Protein AF-A0A5M8SSW9-F1 (afdb_monomer)

Foldseek 3Di:
DDPLLLVLLVVLCVVLVNNDDDDPDDPRDDDDVVSLVVSLVSLVVVLVVLVVVLVVLVVVLVVLVVVLVVQCVVCVVPPVSNVVSCVVSVVVNVVSVVVSVVSVVVNVVSVVLSVVSVPDDSVVSNVVSVVCSCVVPPDPPPPPD

Structure (mmCIF, N/CA/C/O backbone):
data_AF-A0A5M8SSW9-F1
#
_entry.id   AF-A0A5M8SSW9-F1
#
loop_
_atom_site.group_PDB
_atom_site.id
_atom_site.type_symbol
_atom_site.label_atom_id
_atom_site.label_alt_id
_atom_site.label_comp_id
_atom_site.label_asym_id
_atom_site.label_entity_id
_atom_site.label_seq_id
_atom_site.pdbx_PDB_ins_code
_atom_site.Cartn_x
_atom_site.Cartn_y
_atom_site.Cartn_z
_atom_site.occupancy
_atom_site.B_iso_or_equiv
_atom_site.auth_seq_id
_atom_site.auth_comp_id
_atom_site.auth_asym_id
_atom_site.auth_atom_id
_atom_site.pdbx_PDB_model_num
ATOM 1 N N . MET A 1 1 ? -0.265 8.395 6.351 1.00 47.59 1 MET A N 1
ATOM 2 C CA . MET A 1 1 ? -1.043 7.137 6.326 1.00 47.59 1 MET A CA 1
ATOM 3 C C . MET A 1 1 ? -2.341 7.395 5.583 1.00 47.59 1 MET A C 1
ATOM 5 O O . MET A 1 1 ? -2.846 8.506 5.642 1.00 47.59 1 MET A O 1
ATOM 9 N N . THR A 1 2 ? -2.752 6.464 4.730 1.00 51.53 2 THR A N 1
ATOM 10 C CA . THR A 1 2 ? -3.778 6.647 3.688 1.00 51.53 2 THR A CA 1
ATOM 11 C C . THR A 1 2 ? -5.181 6.775 4.273 1.00 51.53 2 THR A C 1
ATOM 13 O O . THR A 1 2 ? -5.539 6.089 5.227 1.00 51.53 2 THR A O 1
ATOM 16 N N . HIS A 1 3 ? -5.988 7.639 3.652 1.00 57.34 3 HIS A N 1
ATOM 17 C CA . HIS A 1 3 ? -7.398 7.877 3.971 1.00 57.34 3 HIS A CA 1
ATOM 18 C C . HIS A 1 3 ? -8.225 6.601 4.167 1.00 57.34 3 HIS A C 1
ATOM 20 O O . HIS A 1 3 ? -9.206 6.643 4.891 1.00 57.34 3 HIS A O 1
ATOM 26 N N . THR A 1 4 ? -7.847 5.476 3.558 1.00 66.00 4 THR A N 1
ATOM 27 C CA . THR A 1 4 ? -8.582 4.211 3.635 1.00 66.00 4 THR A CA 1
ATOM 28 C C . THR A 1 4 ? -8.554 3.617 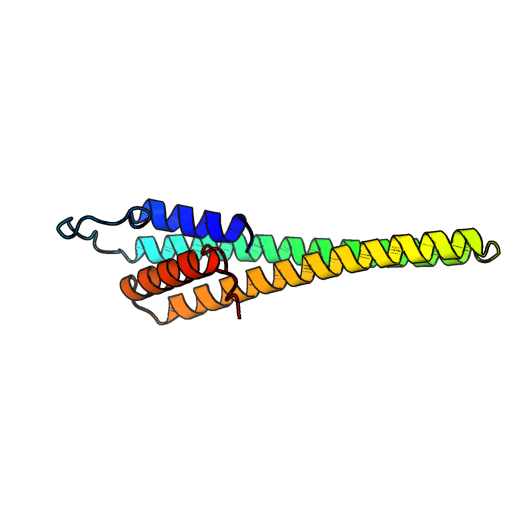5.040 1.00 66.00 4 THR A C 1
ATOM 30 O O . THR A 1 4 ? -9.614 3.469 5.637 1.00 66.00 4 THR A O 1
ATOM 33 N N . LEU A 1 5 ? -7.374 3.367 5.614 1.00 66.12 5 LEU A N 1
ATOM 34 C CA . LEU A 1 5 ? -7.236 2.795 6.963 1.00 66.12 5 LEU A CA 1
ATOM 35 C C . LEU A 1 5 ? -7.8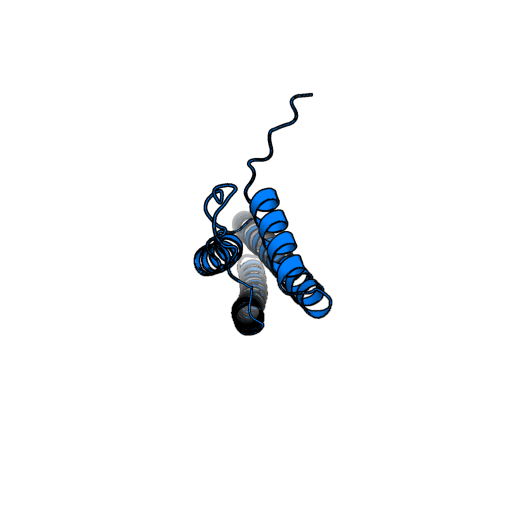09 3.749 8.022 1.00 66.12 5 LEU A C 1
ATOM 37 O O . LEU A 1 5 ? -8.580 3.334 8.884 1.00 66.12 5 LEU A O 1
ATOM 41 N N . ALA A 1 6 ? -7.515 5.045 7.885 1.00 68.12 6 ALA A N 1
ATOM 42 C CA . ALA A 1 6 ? -8.083 6.082 8.738 1.00 68.12 6 ALA A CA 1
ATOM 43 C C . ALA A 1 6 ? -9.616 6.149 8.624 1.00 68.12 6 ALA A C 1
ATOM 45 O O . ALA A 1 6 ? -10.281 6.263 9.642 1.00 68.12 6 ALA A O 1
ATOM 46 N N . SER A 1 7 ? -10.200 6.010 7.427 1.00 70.94 7 SER A N 1
ATOM 47 C CA . SER A 1 7 ? -11.660 6.019 7.243 1.00 70.94 7 SER A CA 1
ATOM 48 C C . SER A 1 7 ? -12.346 4.774 7.800 1.00 70.94 7 SER A C 1
ATOM 50 O O . SER A 1 7 ? -13.450 4.882 8.333 1.00 70.94 7 SER A O 1
ATOM 52 N N . THR A 1 8 ? -11.708 3.600 7.724 1.00 68.12 8 THR A N 1
ATOM 53 C CA . THR A 1 8 ? -12.243 2.364 8.312 1.00 68.12 8 THR A CA 1
ATOM 54 C C . THR A 1 8 ? -12.205 2.442 9.835 1.00 68.12 8 THR A C 1
ATOM 56 O O . THR A 1 8 ? -13.206 2.150 10.486 1.00 68.12 8 THR A O 1
ATOM 59 N N . LEU A 1 9 ? -11.086 2.909 10.400 1.00 68.88 9 LEU A N 1
ATOM 60 C CA . LEU A 1 9 ? -10.949 3.133 11.840 1.00 68.88 9 LEU A CA 1
ATOM 61 C C . LEU A 1 9 ? -11.902 4.231 12.321 1.00 68.88 9 LEU A C 1
ATOM 63 O O . LEU A 1 9 ? -12.571 4.036 13.324 1.00 68.88 9 LEU A O 1
ATOM 67 N N . ALA A 1 10 ? -12.044 5.333 11.583 1.00 70.19 10 ALA A N 1
ATOM 68 C CA . ALA A 1 10 ? -12.997 6.397 11.891 1.00 70.19 10 ALA A CA 1
ATOM 69 C C . ALA A 1 10 ? -14.450 5.908 11.810 1.00 70.19 10 ALA A C 1
ATOM 71 O O . ALA A 1 10 ? -15.253 6.228 12.676 1.00 70.19 10 ALA A O 1
ATOM 72 N N . SER A 1 11 ? -14.806 5.087 10.819 1.00 70.25 11 SER A N 1
ATOM 73 C CA . SER A 1 11 ? -16.156 4.509 10.737 1.00 70.25 11 SER A CA 1
ATOM 74 C C . SER A 1 11 ? -16.442 3.597 11.929 1.00 70.25 11 SER A C 1
ATOM 76 O O . SER A 1 11 ? -17.526 3.659 12.505 1.00 70.25 11 SER A O 1
ATOM 78 N N . TYR A 1 12 ? -15.457 2.801 12.351 1.00 68.75 12 TYR A N 1
ATOM 79 C CA . TYR A 1 12 ? -15.571 1.979 13.552 1.00 68.75 12 TYR A CA 1
ATOM 80 C C . TYR A 1 12 ? -15.687 2.834 14.821 1.00 68.75 12 TYR A C 1
ATOM 82 O O . TYR A 1 12 ? -16.637 2.665 15.576 1.00 68.75 12 TYR A O 1
ATOM 90 N N . LEU A 1 13 ? -14.798 3.818 14.999 1.00 67.38 13 LEU A N 1
ATOM 91 C CA . LEU A 1 13 ? -14.784 4.770 16.117 1.00 67.38 13 LEU A CA 1
ATOM 92 C C . LEU A 1 13 ? -16.090 5.569 16.232 1.00 67.38 13 LEU A C 1
ATOM 94 O O . LEU A 1 13 ? -16.554 5.833 17.338 1.00 67.38 13 LEU A O 1
ATOM 98 N N . LYS A 1 14 ? -16.711 5.903 15.095 1.00 72.75 14 LYS A N 1
ATOM 99 C CA . LYS A 1 14 ? -18.023 6.556 15.027 1.00 72.75 14 LYS A CA 1
ATOM 100 C C . LYS A 1 14 ? -19.141 5.615 15.465 1.00 72.75 14 LYS A C 1
ATOM 102 O O . LYS A 1 14 ? -20.100 6.048 16.085 1.00 72.75 14 LYS A O 1
ATOM 107 N N . THR A 1 15 ? -19.015 4.329 15.152 1.00 64.88 15 THR A N 1
ATOM 108 C CA . THR A 1 15 ? -20.003 3.305 15.527 1.00 64.88 15 THR A CA 1
ATOM 109 C C . THR A 1 15 ? -19.964 3.008 17.030 1.00 64.88 15 THR A C 1
ATOM 111 O O . THR A 1 15 ? -21.003 2.732 17.630 1.00 64.88 15 THR A O 1
ATOM 114 N N . ILE A 1 16 ? -18.784 3.116 17.649 1.00 65.94 16 ILE A N 1
ATOM 115 C CA . ILE A 1 16 ? -18.589 2.939 19.097 1.00 65.94 16 ILE A CA 1
ATOM 116 C C . ILE A 1 16 ? -18.673 4.248 19.904 1.00 65.94 16 ILE A C 1
ATOM 118 O O . ILE A 1 16 ? -18.446 4.220 21.109 1.00 65.94 16 ILE A O 1
ATOM 122 N N . ASP A 1 17 ? -19.010 5.375 19.265 1.00 62.34 17 ASP A N 1
ATOM 123 C CA . ASP A 1 17 ? -19.180 6.693 19.903 1.00 62.34 17 ASP A CA 1
ATOM 124 C C . ASP A 1 17 ? -17.931 7.198 20.665 1.00 62.34 17 ASP A C 1
ATOM 126 O O . ASP A 1 17 ? -18.016 7.942 21.641 1.00 62.34 17 ASP A O 1
ATOM 130 N N . GLN A 1 18 ? -16.740 6.770 20.223 1.00 62.91 18 GLN A N 1
ATOM 131 C CA . GLN A 1 18 ? -15.438 7.161 20.795 1.00 62.91 18 GLN A CA 1
ATOM 132 C C . GLN A 1 18 ? -14.678 8.170 19.923 1.00 62.91 18 GLN A C 1
ATOM 134 O O . GLN A 1 18 ? -13.493 8.423 20.136 1.00 62.91 18 GLN A O 1
ATOM 139 N N . LEU A 1 19 ? -15.330 8.713 18.895 1.00 54.12 19 LEU A N 1
ATOM 140 C CA . LEU A 1 19 ? -14.708 9.671 17.980 1.00 54.12 19 LEU A CA 1
ATOM 141 C C . LEU A 1 19 ? -14.699 11.100 18.551 1.00 54.12 19 LEU A C 1
ATOM 143 O O . LEU A 1 19 ? -13.849 11.902 18.171 1.00 54.12 19 LEU A O 1
ATOM 147 N N . GLU A 1 20 ? -15.598 11.394 19.492 1.00 53.50 20 GLU A N 1
ATOM 148 C CA . GLU A 1 20 ? -15.643 12.647 20.247 1.00 53.50 20 GLU A CA 1
ATOM 149 C C . GLU A 1 20 ? -15.087 12.441 21.668 1.00 53.50 20 GLU A C 1
ATOM 151 O O . GLU A 1 20 ? -15.227 11.350 22.228 1.00 53.50 20 GLU A O 1
ATOM 156 N N . PRO A 1 21 ? -14.437 13.457 22.273 1.00 52.97 21 PRO A N 1
ATOM 157 C CA . PRO A 1 21 ? -13.981 13.377 23.656 1.00 52.97 21 PRO A CA 1
ATOM 158 C C . PRO A 1 21 ? -15.185 13.140 24.574 1.00 52.97 21 PRO A C 1
ATOM 160 O O . PRO A 1 21 ? -15.988 14.040 24.817 1.00 52.97 21 PRO A O 1
ATOM 163 N N . GLN A 1 22 ? -15.323 11.907 25.064 1.00 53.38 22 GLN A N 1
ATOM 164 C CA . GLN A 1 22 ? -16.402 11.532 25.968 1.00 53.38 22 GLN A CA 1
ATOM 165 C C . GLN A 1 22 ? -16.337 12.379 27.241 1.00 53.38 22 GLN A C 1
ATOM 167 O O . GLN A 1 22 ? -15.306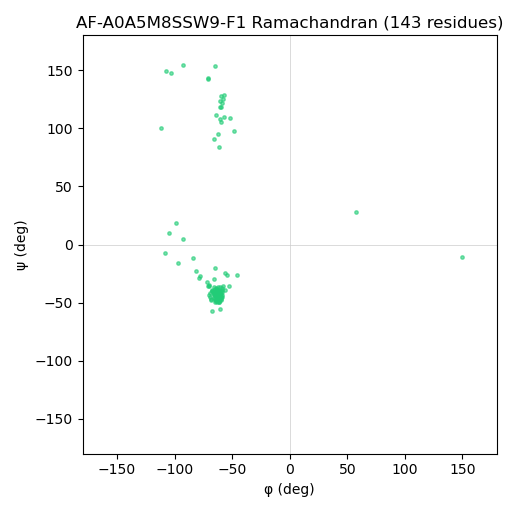 12.452 27.912 1.00 53.38 22 GLN A O 1
ATOM 172 N N . SER A 1 23 ? -17.467 13.002 27.582 1.00 47.50 23 SER A N 1
ATOM 173 C CA . SER A 1 23 ? -17.649 13.673 28.866 1.00 47.50 23 SER A CA 1
ATOM 174 C C . SER A 1 23 ? -17.407 12.672 30.000 1.00 47.50 23 SER A C 1
ATOM 176 O O . SER A 1 23 ? -17.974 11.574 29.994 1.00 47.50 23 SER A O 1
ATOM 178 N N . LEU A 1 24 ? -16.552 13.046 30.957 1.00 47.59 24 LEU A N 1
ATOM 179 C CA . LEU A 1 24 ? -16.248 12.281 32.170 1.00 47.59 24 LEU A CA 1
ATOM 180 C C . LEU A 1 24 ? -17.536 12.123 33.004 1.00 47.59 24 LEU A C 1
ATOM 182 O O . LEU A 1 24 ? -17.820 12.932 33.880 1.00 47.59 24 LEU A O 1
ATOM 186 N N . GLY A 1 25 ? -18.355 11.117 32.683 1.00 50.22 25 GLY A N 1
ATOM 187 C CA . GLY A 1 25 ? -19.663 10.880 33.308 1.00 50.22 25 GLY A CA 1
ATOM 188 C C . GLY A 1 25 ? -20.717 10.215 32.411 1.00 50.22 25 GLY A C 1
ATOM 189 O O . GLY A 1 25 ? -21.752 9.782 32.915 1.00 50.22 25 GLY A O 1
ATOM 190 N N . GLY A 1 26 ? -20.481 10.097 31.099 1.00 55.19 26 GLY A N 1
ATOM 191 C CA . GLY A 1 26 ? -21.374 9.367 30.191 1.00 55.19 26 GLY A CA 1
ATOM 192 C C . GLY A 1 26 ? -21.329 7.848 30.409 1.00 55.19 26 GLY A C 1
ATOM 193 O O . GLY A 1 26 ? -20.267 7.285 30.664 1.00 55.19 26 GLY A O 1
ATOM 194 N N . ARG A 1 27 ? -22.479 7.163 30.294 1.00 51.50 27 ARG A N 1
ATOM 195 C CA . ARG A 1 27 ? -22.551 5.689 30.318 1.00 51.50 27 ARG A CA 1
ATOM 196 C C . ARG A 1 27 ? -21.660 5.120 29.209 1.00 51.50 27 ARG A C 1
ATOM 198 O O . ARG A 1 27 ? -22.006 5.229 28.036 1.00 51.50 27 ARG A O 1
ATOM 205 N N . GLN A 1 28 ? -20.544 4.489 29.578 1.00 56.91 28 GLN A N 1
ATOM 206 C CA . GLN A 1 28 ? -19.747 3.700 28.641 1.00 56.91 28 GLN A CA 1
ATOM 207 C C . GLN A 1 28 ? -20.621 2.578 28.084 1.00 56.91 28 GLN A C 1
ATOM 209 O O . GLN A 1 28 ? -21.111 1.727 28.829 1.00 56.91 28 GLN A O 1
ATOM 214 N N . ARG A 1 29 ? -20.838 2.588 26.766 1.00 61.81 29 ARG A N 1
ATOM 215 C CA . ARG A 1 29 ? -21.463 1.462 26.077 1.00 61.81 29 ARG A CA 1
ATOM 216 C C . ARG A 1 29 ? -20.573 0.239 26.289 1.00 61.81 29 ARG A C 1
ATOM 218 O O . ARG A 1 29 ? -19.386 0.274 25.972 1.00 61.81 29 ARG A O 1
ATOM 225 N N . THR A 1 30 ? -21.135 -0.830 26.840 1.00 64.00 30 THR A N 1
ATOM 226 C CA . THR A 1 30 ? -20.454 -2.120 26.938 1.00 64.00 30 THR A CA 1
ATOM 227 C C . THR A 1 30 ? -20.203 -2.639 25.525 1.00 64.00 30 THR A C 1
ATOM 229 O O . THR A 1 30 ? -21.144 -2.934 24.789 1.00 64.00 30 THR A O 1
ATOM 232 N N . LEU A 1 31 ? -18.928 -2.685 25.134 1.00 66.00 31 LEU A N 1
ATOM 233 C CA . LEU A 1 31 ? -18.486 -3.236 23.854 1.00 66.00 31 LEU A CA 1
ATOM 234 C C . LEU A 1 31 ? -18.930 -4.696 23.766 1.00 66.00 31 LEU A C 1
ATOM 236 O O . LEU A 1 31 ? -18.593 -5.502 24.636 1.00 66.00 31 LEU A O 1
ATOM 240 N N . SER A 1 32 ? -19.708 -5.023 22.738 1.00 73.62 32 SER A N 1
ATOM 241 C CA . SER A 1 32 ? -20.186 -6.384 22.507 1.00 73.62 32 SER A CA 1
ATOM 242 C C . SER A 1 32 ? -19.230 -7.128 21.576 1.00 73.62 32 SER A C 1
ATOM 244 O O . SER A 1 32 ? -18.577 -6.527 20.723 1.00 73.62 32 SER A O 1
ATOM 246 N N . ASP A 1 33 ? -19.198 -8.457 21.662 1.00 74.56 33 ASP A N 1
ATOM 247 C CA . ASP A 1 33 ? -18.465 -9.300 20.709 1.00 74.56 33 ASP A CA 1
ATOM 248 C C . ASP A 1 33 ? -18.896 -9.066 19.250 1.00 74.56 33 ASP A C 1
ATOM 250 O O . ASP A 1 33 ? -18.103 -9.262 18.326 1.00 74.56 33 ASP A O 1
ATOM 254 N N . GLN A 1 34 ? -20.125 -8.586 19.031 1.00 77.69 34 GLN A N 1
ATOM 255 C CA . GLN A 1 34 ? -20.616 -8.192 17.709 1.00 77.69 34 GLN A CA 1
ATOM 256 C C . GLN A 1 34 ? -19.812 -7.029 17.101 1.00 77.69 34 GLN A C 1
ATOM 258 O O . GLN A 1 34 ? -19.531 -7.047 15.901 1.00 77.69 34 GLN A O 1
ATOM 263 N N . ASP A 1 35 ? -19.368 -6.066 17.915 1.00 72.06 35 ASP A N 1
ATOM 264 C CA . ASP A 1 35 ? -18.575 -4.919 17.453 1.00 72.06 35 ASP A CA 1
ATOM 265 C C . ASP A 1 35 ? -17.175 -5.377 17.010 1.00 72.06 35 ASP A C 1
ATOM 267 O O . ASP A 1 35 ? -16.682 -5.005 15.940 1.00 72.06 35 ASP A O 1
ATOM 271 N N . SER A 1 36 ? -16.572 -6.291 17.776 1.00 73.12 36 SER A N 1
ATOM 272 C CA . SER A 1 36 ? -15.291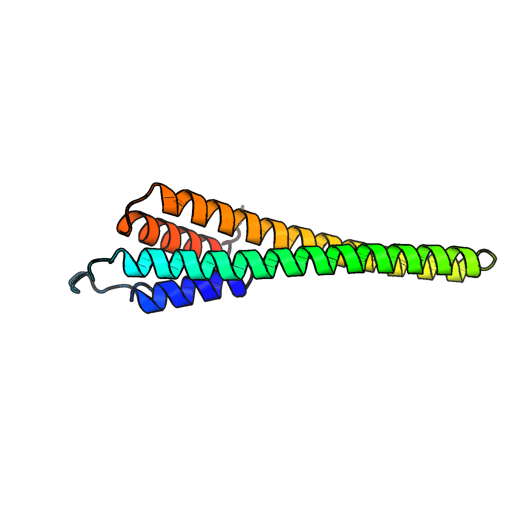 -6.923 17.440 1.00 73.12 36 SER A CA 1
ATOM 273 C C . SER A 1 36 ? -15.366 -7.724 16.136 1.00 73.12 36 SER A C 1
ATOM 275 O O . SER A 1 36 ? -14.442 -7.684 15.316 1.00 73.12 36 SER A O 1
ATOM 277 N N . GLN A 1 37 ? -16.471 -8.440 15.902 1.00 80.00 37 GLN A N 1
ATOM 278 C CA . GLN A 1 37 ? -16.690 -9.168 14.650 1.00 80.00 37 GLN A CA 1
ATOM 279 C C . GLN A 1 37 ? -16.869 -8.222 13.458 1.00 80.00 37 GLN A C 1
ATOM 281 O O . GLN A 1 37 ? -16.298 -8.476 12.395 1.00 80.00 37 GLN A O 1
ATOM 286 N N . PHE A 1 38 ? -17.590 -7.111 13.631 1.00 78.25 38 PHE A N 1
ATOM 287 C CA . PHE A 1 38 ? -17.753 -6.096 12.590 1.00 78.25 38 PHE A CA 1
ATOM 288 C C . PHE A 1 38 ? -16.414 -5.458 12.189 1.00 78.25 38 PHE A C 1
ATOM 290 O O . PHE A 1 38 ? -16.124 -5.315 10.993 1.00 78.25 38 PHE A O 1
ATOM 297 N N . LEU A 1 39 ? -15.560 -5.135 13.167 1.00 75.62 39 LEU A N 1
ATOM 298 C CA . LEU A 1 39 ? -14.215 -4.616 12.915 1.00 75.62 39 LEU A CA 1
ATOM 299 C C . LEU A 1 39 ? -13.366 -5.625 12.139 1.00 75.62 39 LEU A C 1
ATOM 301 O O . LEU A 1 39 ? -12.768 -5.274 11.120 1.00 75.62 39 LEU A O 1
ATOM 305 N N . ARG A 1 40 ? -13.345 -6.889 12.579 1.00 79.94 40 ARG A N 1
ATOM 306 C CA . ARG A 1 40 ? -12.600 -7.957 11.894 1.00 79.94 40 ARG A CA 1
ATOM 307 C C . ARG A 1 40 ? -13.090 -8.154 10.462 1.00 79.94 40 ARG A C 1
ATOM 309 O O . ARG A 1 40 ? -12.267 -8.221 9.553 1.00 79.94 40 ARG A O 1
ATOM 316 N N . ALA A 1 41 ? -14.402 -8.195 10.239 1.00 83.75 41 ALA A N 1
ATOM 317 C CA . ALA A 1 41 ? -14.977 -8.341 8.903 1.00 83.75 41 ALA A CA 1
ATOM 318 C C . ALA A 1 41 ? -14.593 -7.169 7.983 1.00 83.75 41 ALA A C 1
ATOM 320 O O . ALA A 1 41 ? -14.201 -7.381 6.832 1.00 83.75 41 ALA A O 1
ATOM 321 N N . SER A 1 42 ? -14.638 -5.941 8.505 1.00 80.56 42 SER A N 1
ATOM 322 C CA . SER A 1 42 ? -14.246 -4.733 7.771 1.00 80.56 42 SER A CA 1
ATOM 323 C C . SER A 1 42 ? -12.755 -4.737 7.420 1.00 80.56 42 SER A C 1
ATOM 325 O O . SER A 1 42 ? -12.393 -4.501 6.264 1.00 80.56 42 SER A O 1
ATOM 327 N N . LEU A 1 43 ? -11.891 -5.083 8.379 1.00 79.44 43 LEU A N 1
ATOM 328 C CA . LEU A 1 43 ? -10.446 -5.206 8.168 1.00 79.44 43 LEU A CA 1
ATOM 329 C C . LEU A 1 43 ? -10.112 -6.304 7.151 1.00 79.44 43 LEU A C 1
ATOM 331 O O . LEU A 1 43 ? -9.345 -6.057 6.222 1.00 79.44 43 LEU A O 1
ATOM 335 N N . MET A 1 44 ? -10.731 -7.485 7.252 1.00 84.12 44 MET A N 1
ATOM 336 C CA . MET A 1 44 ? -10.520 -8.575 6.291 1.00 84.12 44 MET A CA 1
ATOM 337 C C . MET A 1 44 ? -10.970 -8.200 4.875 1.00 84.12 44 MET A C 1
ATOM 339 O O . MET A 1 44 ? -10.298 -8.543 3.900 1.00 84.12 44 MET A O 1
ATOM 343 N N . ARG A 1 45 ? -12.093 -7.484 4.728 1.00 84.56 45 ARG A N 1
ATOM 344 C CA . ARG A 1 45 ? -12.560 -7.014 3.415 1.00 84.56 45 ARG A CA 1
ATOM 345 C C . ARG A 1 45 ? -11.549 -6.057 2.785 1.00 84.56 45 ARG A C 1
ATOM 347 O O . ARG A 1 45 ? -11.213 -6.216 1.611 1.00 84.56 45 ARG A O 1
ATOM 354 N N . GLN A 1 46 ? -11.026 -5.120 3.571 1.00 80.44 46 GLN A N 1
ATOM 355 C CA . GLN A 1 46 ? -10.032 -4.159 3.102 1.00 80.44 46 GLN A CA 1
ATOM 356 C C . GLN A 1 46 ? -8.694 -4.831 2.768 1.00 80.44 46 GLN A C 1
ATOM 358 O O . GLN A 1 46 ? -8.081 -4.522 1.748 1.00 80.44 46 GLN A O 1
ATOM 363 N N . GLN A 1 47 ? -8.273 -5.812 3.567 1.00 81.56 47 GLN A N 1
ATOM 364 C CA . GLN A 1 47 ? -7.072 -6.607 3.320 1.00 81.56 47 GLN A CA 1
ATOM 365 C C . GLN A 1 47 ? -7.159 -7.369 1.986 1.00 81.56 47 GLN A C 1
ATOM 367 O O . GLN A 1 47 ? -6.199 -7.375 1.212 1.00 81.56 47 GLN A O 1
ATOM 372 N N . ARG A 1 48 ? -8.316 -7.970 1.668 1.00 86.12 48 ARG A N 1
ATOM 373 C CA . ARG A 1 48 ? -8.546 -8.644 0.375 1.00 86.12 48 ARG A CA 1
ATOM 374 C C . ARG A 1 48 ? -8.473 -7.671 -0.799 1.00 86.12 48 ARG A C 1
ATOM 376 O O . ARG A 1 48 ? -7.838 -7.988 -1.801 1.00 86.12 48 ARG A O 1
ATOM 383 N N . PHE A 1 49 ? -9.072 -6.489 -0.661 1.00 83.56 49 PHE A N 1
ATOM 384 C CA . PHE A 1 49 ? -8.985 -5.441 -1.678 1.00 83.56 49 PHE A CA 1
ATOM 385 C C . PHE A 1 49 ? -7.535 -4.983 -1.896 1.00 83.56 49 PHE A C 1
ATOM 387 O O . PHE A 1 49 ? -7.073 -4.910 -3.034 1.00 83.56 49 PHE A O 1
ATOM 394 N N . ASN A 1 50 ? -6.783 -4.763 -0.815 1.00 81.50 50 ASN A N 1
ATOM 395 C CA . ASN A 1 50 ? -5.369 -4.400 -0.889 1.00 81.50 50 ASN A CA 1
ATOM 396 C C . ASN A 1 50 ? -4.531 -5.498 -1.561 1.00 81.50 50 ASN A C 1
ATOM 398 O O . ASN A 1 50 ? -3.689 -5.186 -2.398 1.00 81.50 50 ASN A O 1
ATOM 402 N N . ASN A 1 51 ? -4.782 -6.777 -1.261 1.00 86.12 51 ASN A N 1
ATOM 403 C CA . ASN A 1 51 ? -4.121 -7.889 -1.950 1.00 86.12 51 ASN A CA 1
ATOM 404 C C . ASN A 1 51 ? -4.409 -7.886 -3.454 1.00 86.12 51 ASN A C 1
ATOM 406 O O . ASN A 1 51 ? -3.478 -8.025 -4.243 1.00 86.12 51 ASN A O 1
ATOM 410 N N . ALA A 1 52 ? -5.667 -7.692 -3.857 1.00 88.25 52 ALA A N 1
ATOM 411 C CA . ALA A 1 52 ? -6.023 -7.602 -5.270 1.00 88.25 52 ALA A CA 1
ATOM 412 C C . ALA A 1 52 ? -5.304 -6.427 -5.957 1.00 88.25 52 ALA A C 1
ATOM 414 O O . ALA A 1 52 ? -4.734 -6.600 -7.031 1.00 88.25 52 ALA A O 1
ATOM 415 N N . MET A 1 53 ? -5.240 -5.262 -5.305 1.00 85.38 53 MET A N 1
ATOM 416 C CA . MET A 1 53 ? -4.507 -4.097 -5.813 1.00 85.38 53 MET A CA 1
ATOM 417 C C . MET A 1 53 ? -3.001 -4.347 -5.944 1.00 85.38 53 MET A C 1
ATOM 419 O O . MET A 1 53 ? -2.402 -3.909 -6.924 1.00 85.38 53 MET A O 1
ATOM 423 N N . ILE A 1 54 ? -2.385 -5.072 -5.004 1.00 87.69 54 ILE A N 1
ATOM 424 C CA . ILE A 1 54 ? -0.973 -5.471 -5.107 1.00 87.69 54 ILE A CA 1
ATOM 425 C C . ILE A 1 54 ? -0.768 -6.362 -6.335 1.00 87.69 54 ILE A C 1
ATOM 427 O O . ILE A 1 54 ? 0.152 -6.113 -7.108 1.00 87.69 54 ILE A O 1
ATOM 431 N N . VAL A 1 55 ? -1.635 -7.357 -6.552 1.00 90.19 55 VAL A N 1
ATOM 432 C CA . VAL A 1 55 ? -1.555 -8.239 -7.730 1.00 90.19 55 VAL A CA 1
ATOM 433 C C . VAL A 1 55 ? -1.673 -7.431 -9.022 1.00 90.19 55 VAL A C 1
ATOM 435 O O . VAL A 1 55 ? -0.830 -7.573 -9.904 1.00 90.19 55 VAL A O 1
ATOM 438 N N . VAL A 1 56 ? -2.657 -6.532 -9.116 1.00 90.38 56 VAL A N 1
ATOM 439 C CA . V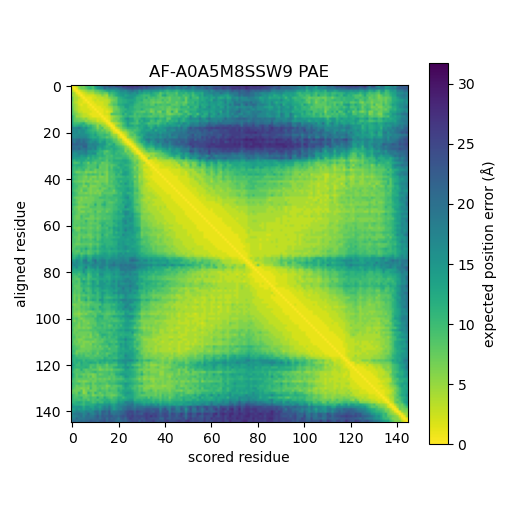AL A 1 56 ? -2.837 -5.654 -10.285 1.00 90.38 56 VAL A CA 1
ATOM 440 C C . VAL A 1 56 ? -1.596 -4.796 -10.532 1.00 90.38 56 VAL A C 1
ATOM 442 O O . VAL A 1 56 ? -1.124 -4.713 -11.664 1.00 90.38 56 VAL A O 1
ATOM 445 N N . ALA A 1 57 ? -1.031 -4.192 -9.488 1.00 87.25 57 ALA A N 1
ATOM 446 C CA . ALA A 1 57 ? 0.156 -3.355 -9.611 1.00 87.25 57 ALA A CA 1
ATOM 447 C C . ALA A 1 57 ? 1.400 -4.150 -10.048 1.00 87.25 57 ALA A C 1
ATOM 449 O O . ALA A 1 57 ? 2.190 -3.649 -10.847 1.00 87.25 57 ALA A O 1
ATOM 450 N N . VAL A 1 58 ? 1.558 -5.396 -9.587 1.00 90.38 58 VAL A N 1
ATOM 451 C CA . VAL A 1 58 ? 2.636 -6.294 -10.037 1.00 90.38 58 VAL A CA 1
ATOM 452 C C . VAL A 1 58 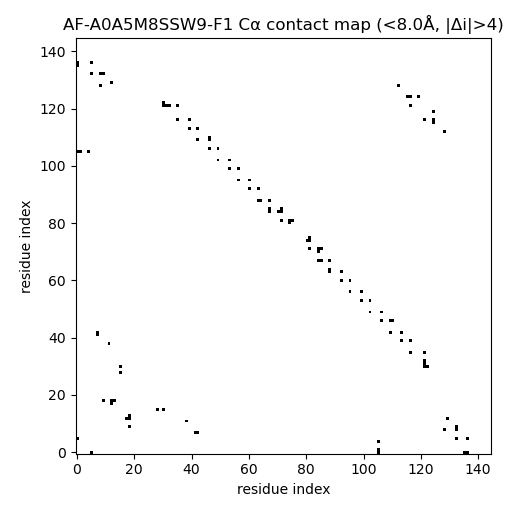? 2.459 -6.667 -11.509 1.00 90.38 58 VAL A C 1
ATOM 454 O O . VAL A 1 58 ? 3.412 -6.569 -12.278 1.00 90.38 58 VAL A O 1
ATOM 457 N N . VAL A 1 59 ? 1.244 -7.028 -11.933 1.00 93.75 59 VAL A N 1
ATOM 458 C CA . VAL A 1 59 ? 0.951 -7.338 -13.343 1.00 93.75 59 VAL A CA 1
ATOM 459 C C . VAL A 1 59 ? 1.237 -6.130 -14.238 1.00 93.75 59 VAL A C 1
ATOM 461 O O . VAL A 1 59 ? 1.884 -6.272 -15.275 1.00 93.75 59 VAL A O 1
ATOM 464 N N . LEU A 1 60 ? 0.819 -4.933 -13.817 1.00 90.06 60 LEU A N 1
ATOM 465 C CA . LEU A 1 60 ? 1.086 -3.687 -14.535 1.00 90.06 60 LEU A CA 1
ATOM 466 C C . LEU A 1 60 ? 2.592 -3.410 -14.653 1.00 90.06 60 LEU A C 1
ATOM 468 O O . LEU A 1 60 ? 3.062 -3.014 -15.719 1.00 90.06 60 LEU A O 1
ATOM 472 N N . LEU A 1 61 ? 3.355 -3.651 -13.582 1.00 89.06 61 LEU A N 1
ATOM 473 C CA . LEU A 1 61 ? 4.809 -3.496 -13.578 1.00 89.06 61 LEU A CA 1
ATOM 474 C C . LEU A 1 61 ? 5.475 -4.438 -14.591 1.00 89.06 61 LEU A C 1
ATOM 476 O O . LEU A 1 61 ? 6.323 -3.998 -15.367 1.00 89.06 61 LEU A O 1
ATOM 480 N N . CYS A 1 62 ? 5.065 -5.709 -14.625 1.00 93.69 62 CYS A N 1
ATOM 481 C CA . CYS A 1 62 ? 5.564 -6.685 -15.594 1.00 93.69 62 CYS A CA 1
ATOM 482 C C . CYS A 1 62 ? 5.216 -6.295 -17.038 1.00 93.69 62 CYS A C 1
ATOM 484 O O . CYS A 1 62 ? 6.074 -6.376 -17.917 1.00 93.69 62 CYS A O 1
ATOM 486 N N . ALA A 1 63 ? 3.989 -5.830 -17.284 1.00 93.19 63 ALA A N 1
ATOM 487 C CA . ALA A 1 63 ? 3.557 -5.381 -18.605 1.00 93.19 63 ALA A CA 1
ATOM 488 C C . ALA A 1 63 ? 4.349 -4.152 -19.084 1.00 93.19 63 ALA A C 1
ATOM 490 O O . ALA A 1 63 ? 4.822 -4.129 -20.219 1.00 93.19 63 ALA A O 1
ATOM 491 N N . LEU A 1 64 ? 4.557 -3.160 -18.210 1.00 90.50 64 LEU A N 1
ATOM 492 C CA . LEU A 1 64 ? 5.374 -1.980 -18.510 1.00 90.50 64 LEU A CA 1
ATOM 493 C C . LEU A 1 64 ? 6.834 -2.343 -18.775 1.00 90.50 64 LEU A C 1
ATOM 495 O O . LEU A 1 64 ? 7.441 -1.787 -19.687 1.00 90.50 64 LEU A O 1
ATOM 499 N N . PHE A 1 65 ? 7.389 -3.292 -18.021 1.00 90.75 65 PHE A N 1
ATOM 500 C CA . PHE A 1 65 ? 8.738 -3.795 -18.265 1.00 90.75 65 PHE A CA 1
ATOM 501 C C . PHE A 1 65 ? 8.863 -4.441 -19.646 1.00 90.75 65 PHE A C 1
ATOM 503 O O . PHE A 1 65 ? 9.770 -4.096 -20.402 1.00 90.75 65 PHE A O 1
ATOM 510 N N . ALA A 1 66 ? 7.937 -5.336 -19.999 1.00 93.94 66 ALA A N 1
ATOM 511 C CA . ALA A 1 66 ? 7.930 -5.997 -21.301 1.00 93.94 66 ALA A CA 1
ATOM 512 C C . ALA A 1 66 ? 7.772 -4.988 -22.449 1.00 93.94 66 ALA A C 1
ATOM 514 O O . ALA A 1 66 ? 8.497 -5.063 -23.441 1.00 93.94 66 ALA A O 1
ATOM 515 N N . LEU A 1 67 ? 6.879 -4.005 -22.290 1.00 92.19 67 LEU A N 1
ATOM 516 C CA . LEU A 1 67 ? 6.678 -2.933 -23.262 1.00 92.19 67 LEU A CA 1
ATOM 517 C C . LEU A 1 67 ? 7.948 -2.095 -23.446 1.00 92.19 67 LEU A C 1
ATOM 519 O O . LEU A 1 67 ? 8.350 -1.820 -24.574 1.00 92.19 67 LEU A O 1
ATOM 523 N N . ALA A 1 68 ? 8.605 -1.718 -22.352 1.00 89.88 68 ALA A N 1
ATOM 524 C CA . ALA A 1 68 ? 9.838 -0.949 -22.410 1.00 89.88 68 ALA A CA 1
ATOM 525 C C . ALA A 1 68 ? 10.979 -1.733 -23.061 1.00 89.88 68 ALA A C 1
ATOM 527 O O . ALA A 1 68 ? 11.674 -1.192 -23.919 1.00 89.88 68 ALA A O 1
ATOM 528 N N . ALA A 1 69 ? 11.139 -3.013 -22.717 1.00 91.25 69 ALA A N 1
ATOM 529 C CA . ALA A 1 69 ? 12.119 -3.888 -23.353 1.00 91.25 69 ALA A CA 1
ATOM 530 C C . ALA A 1 69 ? 11.872 -3.999 -24.867 1.00 91.25 69 ALA A C 1
ATOM 532 O O . ALA A 1 69 ? 12.805 -3.867 -25.657 1.00 91.25 69 ALA A O 1
ATOM 533 N N . PHE A 1 70 ? 10.613 -4.162 -25.282 1.00 94.12 70 PHE A N 1
ATOM 534 C CA . PHE A 1 70 ? 10.233 -4.195 -26.694 1.00 94.12 70 PHE A CA 1
ATOM 535 C C . PHE A 1 70 ? 10.563 -2.881 -27.421 1.00 94.12 70 PHE A C 1
ATOM 537 O O . PHE A 1 70 ? 11.181 -2.900 -28.487 1.00 94.12 70 PHE A O 1
ATOM 544 N N . LEU A 1 71 ? 10.213 -1.734 -26.832 1.00 90.44 71 LEU A N 1
ATOM 545 C CA . LEU A 1 71 ? 10.501 -0.417 -27.409 1.00 90.44 71 LEU A CA 1
ATOM 546 C C . LEU A 1 71 ? 12.008 -0.143 -27.514 1.00 90.44 71 LEU A C 1
ATOM 548 O O . LEU A 1 71 ? 12.455 0.426 -28.510 1.00 90.44 71 LEU A O 1
ATOM 552 N N . LEU A 1 72 ? 12.795 -0.585 -26.530 1.00 89.69 72 LEU A N 1
ATOM 553 C CA . LEU A 1 72 ? 14.254 -0.479 -26.556 1.00 89.69 72 LEU A CA 1
ATOM 554 C C . LEU A 1 72 ? 14.872 -1.308 -27.689 1.00 89.69 72 LEU A C 1
ATOM 556 O O . LEU A 1 72 ? 15.784 -0.829 -28.360 1.00 89.69 72 LEU A O 1
ATOM 560 N N . LEU A 1 73 ? 14.359 -2.517 -27.944 1.00 92.38 73 LEU A N 1
ATOM 561 C CA . LEU A 1 73 ? 14.812 -3.346 -29.066 1.00 92.38 73 LEU A CA 1
ATOM 562 C C . LEU A 1 73 ? 14.464 -2.716 -30.420 1.00 92.38 73 LEU A C 1
ATOM 564 O O . LEU A 1 73 ? 15.296 -2.726 -31.329 1.00 92.38 73 LEU A O 1
ATOM 568 N N . LEU A 1 74 ? 13.266 -2.136 -30.546 1.00 93.50 74 LEU A N 1
ATOM 569 C CA . LEU A 1 74 ? 12.800 -1.501 -31.780 1.00 93.50 74 LEU A CA 1
ATOM 570 C C . LEU A 1 74 ? 13.591 -0.224 -32.113 1.00 93.50 74 LEU A C 1
ATOM 572 O O . LEU A 1 74 ? 13.923 0.015 -33.271 1.00 93.50 74 LEU A O 1
ATOM 576 N N . GLN A 1 75 ? 13.915 0.586 -31.103 1.00 90.88 75 GLN A N 1
ATOM 577 C CA . GLN A 1 75 ? 14.573 1.889 -31.262 1.00 90.88 75 GLN A CA 1
ATOM 578 C C . GLN A 1 75 ? 16.089 1.854 -31.016 1.00 90.88 75 GLN A C 1
ATOM 580 O O . GLN A 1 75 ? 16.705 2.903 -30.831 1.00 90.88 75 GLN A O 1
ATOM 585 N N . ARG A 1 76 ? 16.724 0.673 -31.062 1.00 85.81 76 ARG A N 1
ATOM 586 C CA . ARG A 1 76 ? 18.145 0.488 -30.700 1.00 85.81 76 ARG A CA 1
ATOM 587 C C . ARG A 1 76 ? 19.130 1.393 -31.453 1.00 85.81 76 ARG A C 1
ATOM 589 O O . ARG A 1 76 ? 20.214 1.666 -30.953 1.00 85.81 76 ARG A O 1
ATOM 596 N N . ASN A 1 77 ? 18.767 1.840 -32.657 1.00 91.31 77 ASN A N 1
ATOM 597 C CA . ASN A 1 77 ? 19.626 2.665 -33.509 1.00 91.31 77 ASN A CA 1
ATOM 598 C C . ASN A 1 77 ? 19.555 4.166 -33.163 1.00 91.31 77 ASN A C 1
ATOM 600 O O . ASN A 1 77 ? 20.365 4.942 -33.660 1.00 91.31 77 ASN A O 1
ATOM 604 N N . SER A 1 78 ? 18.594 4.589 -32.335 1.00 91.06 78 SER A N 1
ATOM 605 C CA . SER A 1 78 ? 18.406 5.986 -31.938 1.00 91.06 78 SER A CA 1
ATOM 606 C C . SER A 1 78 ? 18.734 6.168 -30.459 1.00 91.06 78 SER A C 1
ATOM 608 O O . SER A 1 78 ? 17.914 5.898 -29.580 1.00 91.06 78 SER A O 1
ATOM 610 N N . VAL A 1 79 ? 19.940 6.672 -30.180 1.00 89.81 79 VAL A N 1
ATOM 611 C CA . VAL A 1 79 ? 20.434 6.921 -28.811 1.00 89.81 79 VAL A CA 1
ATOM 612 C C . VAL A 1 79 ? 19.489 7.845 -28.033 1.00 89.81 79 VAL A C 1
ATOM 614 O O . VAL A 1 79 ? 19.192 7.589 -26.867 1.00 89.81 79 VAL A O 1
ATOM 617 N N . ASN A 1 80 ? 18.942 8.869 -28.696 1.00 90.44 80 ASN A N 1
ATOM 618 C CA . ASN A 1 80 ? 17.999 9.804 -28.078 1.00 90.44 80 ASN A CA 1
ATOM 619 C C . ASN A 1 80 ? 16.677 9.123 -27.698 1.00 90.44 80 ASN A C 1
ATOM 621 O O . ASN A 1 80 ? 16.166 9.348 -26.602 1.00 90.44 80 ASN A O 1
ATOM 625 N N . ALA A 1 81 ? 16.132 8.264 -28.567 1.00 86.75 81 ALA A N 1
ATOM 626 C CA . ALA A 1 81 ? 14.898 7.538 -28.265 1.00 86.75 81 ALA A CA 1
ATOM 627 C C . ALA A 1 81 ? 15.103 6.560 -27.100 1.00 86.75 81 ALA A C 1
ATOM 629 O O . ALA A 1 81 ? 14.285 6.512 -26.183 1.00 86.75 81 ALA A O 1
ATOM 630 N N . VAL A 1 82 ? 16.228 5.841 -27.088 1.00 89.19 82 VAL A N 1
ATOM 631 C CA . VAL A 1 82 ? 16.607 4.930 -25.999 1.00 89.19 82 VAL A CA 1
ATOM 632 C C . VAL A 1 82 ? 16.726 5.671 -24.664 1.00 89.19 82 VAL A C 1
ATOM 634 O O . VAL A 1 82 ? 16.174 5.212 -23.662 1.00 89.19 82 VAL A O 1
ATOM 637 N N . ALA A 1 83 ? 17.382 6.835 -24.636 1.00 90.31 83 ALA A N 1
ATOM 638 C CA . ALA A 1 83 ? 17.508 7.661 -23.434 1.00 90.31 83 ALA A CA 1
ATOM 639 C C . ALA A 1 83 ? 16.144 8.134 -22.895 1.00 90.31 83 ALA A C 1
ATOM 641 O O . ALA A 1 83 ? 15.885 8.052 -21.694 1.00 90.31 83 ALA A O 1
ATOM 642 N N . VAL A 1 84 ? 15.236 8.575 -23.771 1.00 91.25 84 VAL A N 1
ATOM 643 C CA . VAL A 1 84 ? 13.893 9.018 -23.363 1.00 91.25 84 VAL A CA 1
ATOM 644 C C . VAL A 1 84 ? 13.045 7.850 -22.852 1.00 91.25 84 VAL A C 1
ATOM 646 O O . VAL A 1 84 ? 12.428 7.956 -21.790 1.00 91.25 84 VAL A O 1
ATOM 649 N N . ILE A 1 85 ? 13.025 6.721 -23.568 1.00 89.69 85 ILE A N 1
ATOM 650 C CA . ILE A 1 85 ? 12.236 5.534 -23.195 1.00 89.69 85 ILE A CA 1
ATOM 651 C C . ILE A 1 85 ? 12.721 4.967 -21.858 1.00 89.69 85 ILE A C 1
ATOM 653 O O . ILE A 1 85 ? 11.908 4.668 -20.983 1.00 89.69 85 ILE A O 1
ATOM 657 N N . SER A 1 86 ? 14.038 4.854 -21.672 1.00 88.12 86 SER A N 1
ATOM 658 C CA . SER A 1 86 ? 14.619 4.365 -20.419 1.00 88.12 86 SER A CA 1
ATOM 659 C C . SER A 1 86 ? 14.312 5.294 -19.244 1.00 88.12 86 SER A C 1
ATOM 661 O O . SER A 1 86 ? 13.812 4.822 -18.225 1.00 88.12 86 SER A O 1
ATOM 663 N N . GLY A 1 87 ? 14.516 6.607 -19.389 1.00 90.19 87 GLY A N 1
ATOM 664 C CA . GLY A 1 87 ? 14.265 7.570 -18.312 1.00 90.19 87 GLY A CA 1
ATOM 665 C C . GLY A 1 87 ? 12.794 7.635 -17.884 1.00 90.19 87 GLY A C 1
ATOM 666 O O . GLY A 1 87 ? 12.483 7.623 -16.688 1.00 90.19 87 GLY A O 1
ATOM 667 N N . THR A 1 88 ? 11.877 7.648 -18.855 1.00 90.06 88 THR A N 1
ATOM 668 C CA . THR A 1 88 ? 10.427 7.685 -18.594 1.00 90.06 88 THR A CA 1
ATOM 669 C C . THR A 1 88 ? 9.927 6.387 -17.965 1.00 90.06 88 THR A C 1
ATOM 671 O O . THR A 1 88 ? 9.254 6.427 -16.933 1.00 90.06 88 THR A O 1
ATOM 674 N N . THR A 1 89 ? 10.313 5.232 -18.516 1.00 89.88 89 THR A N 1
ATOM 675 C CA . THR A 1 89 ? 9.932 3.921 -17.968 1.00 89.88 89 THR A CA 1
ATOM 676 C C . THR A 1 89 ? 10.484 3.7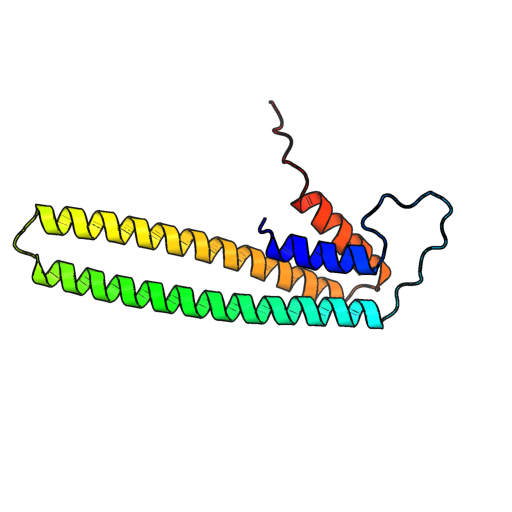35 -16.560 1.00 89.88 89 THR A C 1
ATOM 678 O O . THR A 1 89 ? 9.755 3.310 -15.665 1.00 89.88 89 THR A O 1
ATOM 681 N N . PHE A 1 90 ? 11.752 4.082 -16.332 1.00 88.94 90 PHE A N 1
ATOM 682 C CA . PHE A 1 90 ? 12.381 3.932 -15.024 1.00 88.94 90 PHE A CA 1
ATOM 683 C C . PHE A 1 90 ? 11.680 4.782 -13.959 1.00 88.94 90 PHE A C 1
ATOM 685 O O . PHE A 1 90 ? 11.370 4.292 -12.873 1.00 88.94 90 PHE A O 1
ATOM 692 N N . SER A 1 91 ? 11.336 6.028 -14.293 1.00 91.06 91 SER A N 1
ATOM 693 C CA . SER A 1 91 ? 10.572 6.904 -13.397 1.00 91.06 91 SER A CA 1
ATOM 694 C C . SER A 1 91 ? 9.181 6.338 -13.089 1.00 91.06 91 SER A C 1
ATOM 696 O O . SER A 1 91 ? 8.760 6.329 -11.930 1.00 91.06 91 SER A O 1
ATOM 698 N N . ALA A 1 92 ? 8.482 5.803 -14.096 1.00 89.31 92 ALA A N 1
ATOM 699 C CA . ALA A 1 92 ? 7.184 5.156 -13.905 1.00 89.31 92 ALA A CA 1
ATOM 700 C C . ALA A 1 92 ? 7.286 3.913 -13.002 1.00 89.31 92 ALA A C 1
ATOM 702 O O . ALA A 1 92 ? 6.471 3.737 -12.094 1.00 89.31 92 ALA A O 1
ATOM 703 N N . MET A 1 93 ? 8.320 3.088 -13.186 1.00 87.88 93 MET A N 1
ATOM 704 C CA . MET A 1 93 ? 8.590 1.929 -12.330 1.00 87.88 93 MET A CA 1
ATOM 705 C C . MET A 1 93 ? 8.845 2.327 -10.883 1.00 87.88 93 MET A C 1
ATOM 707 O O . MET A 1 93 ? 8.262 1.728 -9.982 1.00 87.88 93 MET A O 1
ATOM 711 N N . LEU A 1 94 ? 9.664 3.354 -10.644 1.00 91.25 94 LEU A N 1
ATOM 712 C CA . LEU A 1 94 ? 9.898 3.871 -9.296 1.00 91.25 94 LEU A CA 1
ATOM 713 C C . LEU A 1 94 ? 8.601 4.359 -8.644 1.00 91.25 94 LEU A C 1
ATOM 715 O O . LEU A 1 94 ? 8.370 4.078 -7.467 1.00 91.25 94 LEU A O 1
ATOM 719 N N . GLY A 1 95 ? 7.728 5.024 -9.406 1.00 90.50 95 GLY A N 1
ATOM 720 C CA . GLY A 1 95 ? 6.401 5.427 -8.939 1.00 90.50 95 GLY A CA 1
ATOM 721 C C . GLY A 1 95 ? 5.546 4.233 -8.505 1.00 90.50 95 GLY A C 1
ATOM 722 O O . GLY A 1 95 ? 4.978 4.241 -7.409 1.00 90.50 95 GLY A O 1
ATOM 723 N N . ILE A 1 96 ? 5.510 3.173 -9.317 1.00 88.69 96 ILE A N 1
ATOM 724 C CA . ILE A 1 96 ? 4.779 1.938 -8.997 1.00 88.69 96 ILE A CA 1
ATOM 725 C C . ILE A 1 96 ? 5.377 1.255 -7.765 1.00 88.69 96 ILE A C 1
ATOM 727 O O . ILE A 1 96 ? 4.629 0.866 -6.874 1.00 88.69 96 ILE A O 1
ATOM 731 N N . ILE A 1 97 ? 6.704 1.157 -7.658 1.00 89.31 97 ILE A N 1
ATOM 732 C CA . ILE A 1 97 ? 7.387 0.558 -6.500 1.00 89.31 97 ILE A CA 1
ATOM 733 C C . ILE A 1 97 ? 7.086 1.346 -5.220 1.00 89.31 97 ILE A C 1
ATOM 735 O O . ILE A 1 97 ? 6.776 0.750 -4.187 1.00 89.31 97 ILE A O 1
ATOM 739 N N . ALA A 1 98 ? 7.133 2.679 -5.272 1.00 89.69 98 ALA A N 1
ATOM 740 C CA . ALA A 1 98 ? 6.799 3.530 -4.133 1.00 89.69 98 ALA A CA 1
ATOM 741 C C . ALA A 1 98 ? 5.340 3.331 -3.689 1.00 89.69 98 ALA A C 1
ATOM 743 O O . ALA A 1 98 ? 5.061 3.216 -2.491 1.00 89.69 98 ALA A O 1
ATOM 744 N N . PHE A 1 99 ? 4.414 3.225 -4.645 1.00 86.81 99 PHE A N 1
ATOM 745 C CA . PHE A 1 99 ? 3.015 2.904 -4.375 1.00 86.81 99 PHE A CA 1
ATOM 746 C C . PHE A 1 99 ? 2.844 1.496 -3.780 1.00 86.81 99 PHE A C 1
ATOM 748 O O . PHE A 1 99 ? 2.131 1.330 -2.789 1.00 86.81 99 PHE A O 1
ATOM 755 N N . LEU A 1 100 ? 3.553 0.497 -4.310 1.00 86.81 100 LEU A N 1
ATOM 756 C CA . LEU A 1 100 ? 3.524 -0.882 -3.820 1.00 86.81 100 LEU A CA 1
ATOM 757 C C . LEU A 1 100 ? 4.028 -0.976 -2.379 1.00 86.81 100 LEU A C 1
ATOM 759 O O . LEU A 1 100 ? 3.400 -1.617 -1.539 1.00 86.81 100 LEU A O 1
ATOM 763 N N . ARG A 1 101 ? 5.136 -0.289 -2.074 1.00 88.31 101 ARG A N 1
ATOM 764 C CA . ARG A 1 101 ? 5.697 -0.199 -0.721 1.00 88.31 101 ARG A CA 1
ATOM 765 C C . ARG A 1 101 ? 4.688 0.401 0.253 1.00 88.31 101 ARG A C 1
ATOM 767 O O . ARG A 1 101 ? 4.567 -0.072 1.379 1.00 88.31 101 ARG A O 1
ATOM 774 N N . ARG A 1 102 ? 3.949 1.424 -0.179 1.00 85.00 102 ARG A N 1
ATOM 775 C CA . ARG A 1 102 ? 2.894 2.050 0.623 1.00 85.00 102 ARG A CA 1
ATOM 776 C C . ARG A 1 102 ? 1.744 1.080 0.906 1.00 85.00 102 ARG A C 1
ATOM 778 O O . ARG A 1 102 ? 1.363 0.944 2.063 1.00 85.00 102 ARG A O 1
ATOM 785 N N . LEU A 1 103 ? 1.251 0.369 -0.112 1.00 83.44 103 LEU A N 1
ATOM 786 C CA . LEU A 1 103 ? 0.229 -0.674 0.055 1.00 83.44 103 LEU A CA 1
ATOM 787 C C . LEU A 1 103 ? 0.691 -1.794 0.993 1.00 83.44 103 LEU A C 1
ATOM 789 O O . LEU A 1 103 ? -0.093 -2.282 1.804 1.00 83.44 103 LEU A O 1
ATOM 793 N N . TRP A 1 104 ? 1.963 -2.180 0.904 1.00 86.38 104 TRP A N 1
ATOM 794 C CA . TRP A 1 104 ? 2.564 -3.174 1.789 1.00 86.38 104 TRP A CA 1
ATOM 795 C C . TRP A 1 104 ? 2.555 -2.732 3.250 1.00 86.38 104 TRP A C 1
ATOM 797 O O . TRP A 1 104 ? 2.139 -3.502 4.107 1.00 86.38 104 TRP A O 1
ATOM 807 N N . LEU A 1 105 ? 2.953 -1.489 3.533 1.00 85.75 105 LEU A N 1
ATOM 808 C CA . LEU A 1 105 ? 2.907 -0.944 4.892 1.00 85.75 105 LEU A CA 1
ATOM 809 C C . LEU A 1 105 ? 1.476 -0.902 5.441 1.00 85.75 105 LEU A C 1
ATOM 811 O O . LEU A 1 105 ? 1.256 -1.293 6.587 1.00 85.75 105 LEU A O 1
ATOM 815 N N . ASP A 1 106 ? 0.508 -0.480 4.625 1.00 81.38 106 ASP A N 1
ATOM 816 C CA . ASP A 1 106 ? -0.904 -0.452 5.020 1.00 81.38 106 ASP A CA 1
ATOM 817 C C . ASP A 1 106 ? -1.429 -1.872 5.306 1.00 81.38 106 ASP A C 1
ATOM 819 O O . ASP A 1 106 ? -2.123 -2.090 6.298 1.00 81.38 106 ASP A O 1
ATOM 823 N N . LYS A 1 107 ? -1.053 -2.860 4.484 1.00 82.12 107 LYS A N 1
ATOM 824 C CA . LYS A 1 107 ? -1.385 -4.271 4.715 1.00 82.12 107 LYS A CA 1
ATOM 825 C C . LYS A 1 107 ? -0.760 -4.797 6.007 1.00 82.12 107 LYS A C 1
ATOM 827 O O . LYS A 1 107 ? -1.473 -5.374 6.817 1.00 82.12 107 LYS A O 1
ATOM 832 N N . SER A 1 108 ? 0.537 -4.582 6.224 1.00 85.25 108 SER A N 1
ATOM 833 C CA . SER A 1 108 ? 1.220 -5.039 7.440 1.00 85.25 108 SER A CA 1
ATOM 834 C C . SER A 1 108 ? 0.614 -4.424 8.702 1.00 85.25 108 SER A C 1
ATOM 836 O O . SER A 1 108 ? 0.482 -5.110 9.711 1.00 85.25 108 SER A O 1
ATOM 838 N N . ALA A 1 109 ? 0.191 -3.158 8.643 1.00 83.44 109 ALA A N 1
ATOM 839 C CA . ALA A 1 109 ? -0.536 -2.522 9.737 1.00 83.44 109 ALA A CA 1
ATOM 840 C C . ALA A 1 109 ? -1.894 -3.197 10.002 1.00 83.44 109 ALA A C 1
ATOM 842 O O . ALA A 1 109 ? -2.228 -3.454 11.156 1.00 83.44 109 ALA A O 1
ATOM 843 N N . MET A 1 110 ? -2.661 -3.522 8.954 1.00 82.00 110 MET A N 1
ATOM 844 C CA . MET A 1 110 ? -3.928 -4.256 9.093 1.00 82.00 110 MET A CA 1
ATOM 845 C C . MET A 1 110 ? -3.726 -5.667 9.653 1.00 82.00 110 MET A C 1
ATOM 847 O O . MET A 1 110 ? -4.491 -6.081 10.519 1.00 82.00 110 MET A O 1
ATOM 851 N N . ASP A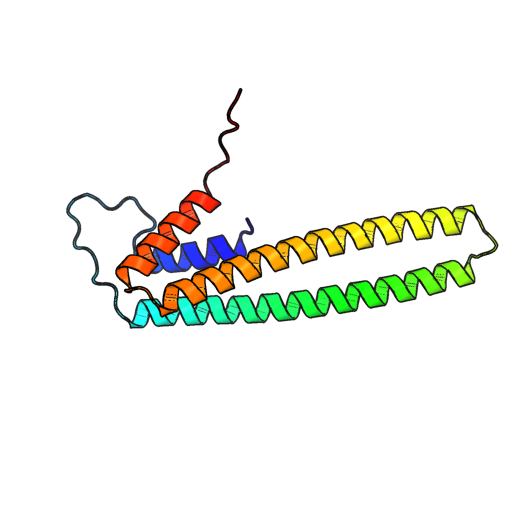 1 111 ? -2.700 -6.387 9.198 1.00 83.81 111 ASP A N 1
ATOM 852 C CA . ASP A 1 111 ? -2.377 -7.734 9.680 1.00 83.81 111 ASP A CA 1
ATOM 853 C C . ASP A 1 111 ? -1.996 -7.706 11.165 1.00 83.81 111 ASP A C 1
ATOM 855 O O . ASP A 1 111 ? -2.465 -8.537 11.941 1.00 83.81 111 ASP A O 1
ATOM 859 N N . LEU A 1 112 ? -1.216 -6.705 11.583 1.00 85.00 112 LEU A N 1
ATOM 860 C CA . LEU A 1 112 ? -0.844 -6.510 12.982 1.00 85.00 112 LEU A CA 1
ATOM 861 C C . LEU A 1 112 ? -2.058 -6.162 13.854 1.00 85.00 112 LEU A C 1
ATOM 863 O O . LEU A 1 112 ? -2.192 -6.705 14.949 1.00 85.00 112 LEU A O 1
ATOM 867 N N . LEU A 1 113 ? -2.972 -5.316 13.363 1.00 82.75 113 LEU A N 1
ATOM 868 C CA . LEU A 1 113 ? -4.235 -5.018 14.047 1.00 82.75 113 LEU A CA 1
ATOM 869 C C . LEU A 1 113 ? -5.117 -6.265 14.171 1.00 82.75 113 LEU A C 1
ATOM 871 O O . LEU A 1 113 ? -5.636 -6.537 15.250 1.00 82.75 113 LEU A O 1
ATOM 875 N N . LEU A 1 114 ? -5.265 -7.045 13.098 1.00 84.31 114 LEU A N 1
ATOM 876 C CA . LEU A 1 114 ? -6.033 -8.291 13.112 1.00 84.31 114 LEU A CA 1
ATOM 877 C C . LEU A 1 114 ? -5.438 -9.313 14.081 1.00 84.31 114 LEU A C 1
ATOM 879 O O . LEU A 1 114 ? -6.190 -9.949 14.816 1.00 84.31 114 LEU A O 1
ATOM 883 N N . PHE A 1 115 ? -4.111 -9.444 14.106 1.00 86.25 115 PHE A N 1
ATOM 884 C CA . PHE A 1 115 ? -3.411 -10.327 15.033 1.00 86.25 115 PHE A CA 1
ATOM 885 C C . PHE A 1 115 ? -3.605 -9.881 16.486 1.00 86.25 115 PHE A C 1
ATOM 887 O O . PHE A 1 115 ? -3.998 -10.686 17.327 1.00 86.25 115 PHE A O 1
ATOM 894 N N . ALA A 1 116 ? -3.440 -8.586 16.774 1.00 81.75 116 ALA A N 1
ATOM 895 C CA . ALA A 1 116 ? -3.701 -8.029 18.100 1.00 81.75 116 ALA A CA 1
ATOM 896 C C . ALA A 1 116 ? -5.157 -8.257 18.542 1.00 81.75 116 ALA A C 1
ATOM 898 O O . ALA A 1 116 ? -5.411 -8.600 19.694 1.00 81.75 116 ALA A O 1
ATOM 899 N N . CYS A 1 117 ? -6.117 -8.162 17.617 1.00 81.38 117 CYS A N 1
ATOM 900 C CA . CYS A 1 117 ? -7.525 -8.424 17.909 1.00 81.38 117 CYS A CA 1
ATOM 901 C C . CYS A 1 117 ? -7.817 -9.880 18.295 1.00 81.38 117 CYS A C 1
ATOM 903 O O . CYS A 1 117 ? -8.885 -10.120 18.850 1.00 81.38 117 CYS A O 1
ATOM 905 N N . GLN A 1 118 ? -6.964 -10.860 17.974 1.00 83.25 118 GLN A N 1
ATOM 906 C CA . GLN A 1 118 ? -7.214 -12.274 18.299 1.00 83.25 118 GLN A CA 1
ATOM 907 C C . GLN A 1 118 ? -6.932 -12.621 19.764 1.00 83.25 118 GLN A C 1
ATOM 909 O O . GLN A 1 118 ? -7.551 -13.551 20.274 1.00 83.25 118 GLN A O 1
ATOM 914 N N . GLY A 1 119 ? -6.036 -11.886 20.427 1.00 79.19 119 GLY A N 1
ATOM 915 C CA . GLY A 1 119 ? -5.607 -12.172 21.802 1.00 79.19 119 GLY A CA 1
ATOM 916 C C . GLY A 1 119 ? -6.110 -11.193 22.863 1.00 79.19 119 GLY A C 1
ATOM 917 O O . GLY A 1 119 ? -5.879 -11.432 24.043 1.00 79.19 119 GLY A O 1
ATOM 918 N N . LEU A 1 120 ? -6.762 -10.099 22.463 1.00 82.50 120 LEU A N 1
ATOM 919 C CA . LEU A 1 120 ? -7.172 -9.016 23.358 1.00 82.50 120 LEU A CA 1
ATOM 920 C C . LEU A 1 120 ? -8.682 -9.008 23.604 1.00 82.50 120 LEU A C 1
ATOM 922 O O . LEU A 1 120 ? -9.475 -9.357 22.725 1.00 82.50 120 LEU A O 1
ATOM 926 N N . SER A 1 121 ? -9.076 -8.547 24.790 1.00 83.19 121 SER A N 1
ATOM 927 C CA . SER A 1 121 ? -10.478 -8.273 25.112 1.00 83.19 121 SER A CA 1
ATOM 928 C C . SER A 1 121 ? -11.033 -7.125 24.246 1.00 83.19 121 SER A C 1
ATOM 930 O O . SER A 1 121 ? -10.273 -6.245 23.826 1.00 83.19 121 SER A O 1
ATOM 932 N N . PRO A 1 122 ? -12.355 -7.063 23.987 1.00 74.50 122 PRO A N 1
ATOM 933 C CA . PRO A 1 122 ? -12.958 -6.013 23.155 1.00 74.50 122 PRO A CA 1
ATOM 934 C C . PRO A 1 122 ? -12.603 -4.582 23.597 1.00 74.50 122 PRO A C 1
ATOM 936 O O . PRO A 1 122 ? -12.374 -3.706 22.762 1.00 74.50 122 PRO A O 1
ATOM 939 N N . SER A 1 123 ? -12.490 -4.352 24.908 1.00 76.81 123 SER A N 1
ATOM 940 C CA . SER A 1 123 ? -12.057 -3.079 25.497 1.00 76.81 123 SER A CA 1
ATOM 941 C C . SER A 1 123 ? -10.607 -2.720 25.172 1.00 76.81 123 SER A C 1
ATOM 943 O O . SER A 1 123 ? -10.305 -1.569 24.861 1.00 76.81 123 SER A O 1
ATOM 945 N N . GLU A 1 124 ? -9.699 -3.695 25.206 1.00 79.00 124 GLU A N 1
ATOM 946 C CA . GLU A 1 124 ? -8.287 -3.484 24.871 1.00 79.00 124 GLU A CA 1
ATOM 947 C C . GLU A 1 124 ? -8.100 -3.252 23.372 1.00 79.00 124 GLU A C 1
ATOM 949 O O . GLU A 1 124 ? -7.295 -2.411 22.973 1.00 79.00 124 GLU A O 1
ATOM 954 N N . VAL A 1 125 ? -8.891 -3.931 22.537 1.00 79.50 125 VAL A N 1
ATOM 955 C CA . VAL A 1 125 ? -8.921 -3.698 21.089 1.00 79.50 125 VAL A CA 1
ATOM 956 C C . VAL A 1 125 ? -9.348 -2.266 20.779 1.00 79.50 125 VAL A C 1
ATOM 958 O O . VAL A 1 125 ? -8.690 -1.601 19.979 1.00 79.50 125 VAL A O 1
ATOM 961 N N . ALA A 1 126 ? -10.400 -1.760 21.428 1.00 74.38 126 ALA A N 1
ATOM 962 C CA . ALA A 1 126 ? -10.846 -0.379 21.248 1.00 74.38 126 ALA A CA 1
ATOM 963 C C . ALA A 1 126 ? -9.759 0.637 21.651 1.00 74.38 126 ALA A C 1
ATOM 965 O O . ALA A 1 126 ? -9.498 1.578 20.899 1.00 74.38 126 ALA A O 1
ATOM 966 N N . ASN A 1 127 ? -9.061 0.407 22.770 1.00 79.81 127 ASN A N 1
ATOM 967 C CA . ASN A 1 127 ? -7.939 1.241 23.229 1.00 79.81 127 ASN A CA 1
ATOM 968 C C . ASN A 1 127 ? -6.725 1.196 22.285 1.00 79.81 127 ASN A C 1
ATOM 970 O O . ASN A 1 127 ? -6.056 2.207 22.052 1.00 79.81 127 ASN A O 1
ATOM 974 N N . LEU A 1 128 ? -6.428 0.029 21.715 1.00 80.88 128 LEU A N 1
ATOM 975 C CA . LEU A 1 128 ? -5.344 -0.135 20.752 1.00 80.88 128 LEU A CA 1
ATOM 976 C C . LEU A 1 128 ? -5.680 0.560 19.428 1.00 80.88 128 LEU A C 1
ATOM 978 O O . LEU A 1 128 ? -4.841 1.266 18.872 1.00 80.88 128 LEU A O 1
ATOM 982 N N . VAL A 1 129 ? -6.918 0.413 18.9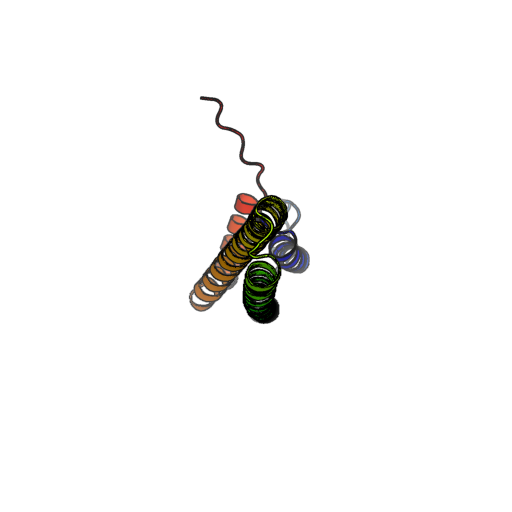51 1.00 78.56 129 VAL A N 1
ATOM 983 C CA . VAL A 1 129 ? -7.430 1.054 17.732 1.00 78.56 129 VAL A CA 1
ATOM 984 C C . VAL A 1 129 ? -7.447 2.576 17.858 1.00 78.56 129 VAL A C 1
ATOM 986 O O . VAL A 1 129 ? -6.971 3.256 16.949 1.00 78.56 129 VAL A O 1
ATOM 989 N N . THR A 1 130 ? -7.929 3.119 18.979 1.00 76.69 130 THR A N 1
ATOM 990 C CA . THR A 1 130 ? -7.890 4.566 19.264 1.00 76.69 130 THR A CA 1
ATOM 991 C C . THR A 1 130 ? -6.454 5.076 19.318 1.00 76.69 130 THR A C 1
ATOM 993 O O . THR A 1 130 ? -6.124 6.032 18.618 1.00 76.69 130 THR A O 1
ATOM 996 N N . SER A 1 131 ? -5.572 4.409 20.067 1.00 80.06 131 SER A N 1
ATOM 997 C CA . SER A 1 131 ? -4.156 4.793 20.164 1.00 80.06 131 SER A CA 1
ATOM 998 C C . SER A 1 131 ? -3.459 4.767 18.805 1.00 80.06 131 SER A C 1
ATOM 1000 O O . SER A 1 131 ? -2.703 5.679 18.468 1.00 80.06 131 SER A O 1
ATOM 1002 N N . PHE A 1 132 ? -3.727 3.737 17.998 1.00 79.25 132 PHE A N 1
ATOM 1003 C CA . PHE A 1 132 ? -3.172 3.609 16.656 1.00 79.25 132 PHE A CA 1
ATOM 1004 C C . PHE A 1 132 ? -3.701 4.702 15.727 1.00 79.25 132 PHE A C 1
ATOM 1006 O O . PHE A 1 132 ? -2.914 5.307 15.003 1.00 79.25 132 PHE A O 1
ATOM 1013 N N . TYR A 1 133 ? -5.005 4.989 15.772 1.00 74.62 133 TYR A N 1
ATOM 1014 C CA . TYR A 1 133 ? -5.630 6.046 14.982 1.00 74.62 133 TYR A CA 1
ATOM 1015 C C . TYR A 1 133 ? -5.033 7.415 15.315 1.00 74.62 133 TYR A C 1
ATOM 1017 O O . TYR A 1 133 ? -4.482 8.054 14.423 1.00 74.62 133 TYR A O 1
ATOM 1025 N N . PHE A 1 134 ? -5.040 7.822 16.588 1.00 72.88 134 PHE A N 1
ATOM 1026 C CA . PHE A 1 134 ? -4.537 9.134 16.999 1.00 72.88 134 PHE A CA 1
ATOM 1027 C C . PHE A 1 134 ? -3.046 9.302 16.712 1.00 72.88 134 PHE A C 1
ATOM 1029 O O . PHE A 1 134 ? -2.655 10.316 16.140 1.00 72.88 134 PHE A O 1
ATOM 1036 N N . LYS A 1 135 ? -2.220 8.286 16.985 1.00 76.50 135 LYS A N 1
ATOM 1037 C CA . LYS A 1 135 ? -0.787 8.318 16.655 1.00 76.50 135 LYS A CA 1
ATOM 1038 C C . LYS A 1 135 ? -0.524 8.337 15.143 1.00 76.50 135 LYS A C 1
ATOM 1040 O O . LYS A 1 135 ? 0.490 8.872 14.701 1.00 76.50 135 LYS A O 1
ATOM 1045 N N . ALA A 1 136 ? -1.415 7.750 14.343 1.00 67.12 136 ALA A N 1
ATOM 1046 C CA . ALA A 1 136 ? -1.335 7.769 12.883 1.00 67.12 136 ALA A CA 1
ATOM 1047 C C . ALA A 1 136 ? -1.822 9.092 12.266 1.00 67.12 136 ALA A C 1
ATOM 1049 O O . ALA A 1 136 ? -1.359 9.454 11.179 1.00 67.12 136 ALA A O 1
ATOM 1050 N N . THR A 1 137 ? -2.754 9.791 12.924 1.00 65.00 137 THR A N 1
ATOM 1051 C CA . THR A 1 137 ? -3.332 11.067 12.467 1.00 65.00 137 THR A CA 1
ATOM 1052 C C . THR A 1 137 ? -2.689 12.302 13.086 1.00 65.00 137 THR A C 1
ATOM 1054 O O . THR A 1 137 ? -2.879 13.394 12.554 1.00 65.00 137 THR A O 1
ATOM 1057 N N . GLU A 1 138 ? -1.935 12.169 14.179 1.00 66.19 138 GLU A N 1
ATOM 1058 C CA . GLU A 1 138 ? -1.208 13.292 14.760 1.00 66.19 138 GLU A CA 1
ATOM 1059 C C . GLU A 1 138 ? -0.246 13.875 13.715 1.00 66.19 138 GLU A C 1
ATOM 1061 O O . GLU A 1 138 ? 0.586 13.149 13.150 1.00 66.19 138 GLU A O 1
ATOM 1066 N N . PRO A 1 139 ? -0.321 15.189 13.433 1.00 51.69 139 PRO A N 1
ATOM 1067 C CA . PRO A 1 139 ? 0.702 15.833 12.637 1.00 51.69 139 PRO A CA 1
ATOM 1068 C C . PRO A 1 139 ? 2.004 15.647 13.406 1.00 51.69 139 PRO A C 1
ATOM 1070 O O . PRO A 1 139 ? 2.100 16.108 14.544 1.00 51.69 139 PRO A O 1
ATOM 1073 N N . ARG A 1 140 ? 2.985 14.946 12.812 1.00 52.09 140 ARG A N 1
ATOM 1074 C CA . ARG A 1 140 ? 4.354 14.862 13.340 1.00 52.09 140 ARG A CA 1
ATOM 1075 C C . ARG A 1 140 ? 4.782 16.289 13.661 1.00 52.09 140 ARG A C 1
ATOM 1077 O O . ARG A 1 140 ? 5.179 17.023 12.758 1.00 52.09 140 ARG A O 1
ATOM 1084 N N . ARG A 1 141 ? 4.666 16.701 14.926 1.00 48.44 141 ARG A N 1
ATOM 1085 C CA . ARG A 1 141 ? 5.234 17.957 15.390 1.00 48.44 141 ARG A CA 1
ATOM 1086 C C . ARG A 1 141 ? 6.715 17.786 15.140 1.00 48.44 141 ARG A C 1
ATOM 1088 O O . ARG A 1 141 ? 7.350 16.935 15.758 1.00 48.44 141 ARG A O 1
ATOM 1095 N N . ALA A 1 142 ? 7.207 18.502 14.135 1.00 47.12 142 ALA A N 1
ATOM 1096 C CA . ALA A 1 142 ? 8.619 18.589 13.852 1.00 47.12 142 ALA A CA 1
ATOM 1097 C C . ALA A 1 142 ? 9.275 18.985 15.170 1.00 47.12 142 ALA A C 1
ATOM 1099 O O . ALA A 1 142 ? 9.047 20.085 15.677 1.00 47.12 142 ALA A O 1
ATOM 1100 N N . VAL A 1 143 ? 9.999 18.040 15.762 1.00 48.31 143 VAL A N 1
ATOM 1101 C CA . VAL A 1 143 ? 10.903 18.320 16.862 1.00 48.31 143 VAL A CA 1
ATOM 1102 C C . VAL A 1 143 ? 11.931 19.260 16.246 1.00 48.31 143 VAL A C 1
ATOM 1104 O O . VAL A 1 143 ? 12.812 18.825 15.511 1.00 48.31 143 VAL A O 1
ATOM 1107 N N . ARG A 1 144 ? 11.713 20.569 16.420 1.00 47.19 144 ARG A N 1
ATOM 1108 C CA . ARG A 1 144 ? 12.720 21.595 16.170 1.00 47.19 144 ARG A CA 1
ATOM 1109 C C . ARG A 1 144 ? 13.805 21.350 17.213 1.00 47.19 144 ARG A C 1
ATOM 1111 O O . ARG A 1 144 ? 13.668 21.807 18.344 1.00 47.19 144 ARG A O 1
ATOM 1118 N N . THR A 1 145 ? 14.786 20.532 16.855 1.00 55.72 145 THR A N 1
ATOM 1119 C CA . THR A 1 145 ? 16.122 20.583 17.450 1.00 55.72 145 THR A CA 1
ATOM 1120 C C . THR A 1 145 ? 16.909 21.685 16.775 1.00 55.72 145 THR A C 1
ATOM 1122 O O . THR A 1 145 ? 16.847 21.721 15.523 1.00 55.72 145 THR A O 1
#

Sequence (145 aa):
MTHTLASTLASYLKTIDQLEPQSLGGRQRTLSDQDSQFLRASLMRQQRFNNAMIVVAVVLLCALFALAAFLLLLQRNSVNAVAVISGTTFSAMLGIIAFLRRLWLDKSAMDLLLFACQGLSPSEVANLVTSFYFKATEPRRAVRT

Nearest PDB structures (foldseek):
  6w4k-assembly1_A  TM=3.483E-01  e=1.121E+00  Homo sapiens
  7e0g-assembly1_A  TM=3.631E-01  e=1.388E+00  Homo sapiens

Mean predicted aligned error: 9.79 Å

Solvent-accessible surface area (backbone atoms only — not comparable to full-atom values): 8406 Å² total; per-residue (Å²): 125,61,69,64,64,55,48,53,50,47,53,49,31,55,74,70,65,63,71,54,89,73,64,96,81,63,85,77,77,80,78,48,73,66,58,54,49,52,52,50,53,54,51,52,54,52,47,53,52,52,51,51,51,51,52,52,52,51,53,50,51,54,52,51,50,53,51,49,54,50,51,43,66,75,35,66,89,36,67,67,57,40,54,51,54,49,54,53,51,50,52,52,50,51,51,51,50,55,49,50,53,50,53,50,53,56,45,54,52,50,52,50,52,54,54,53,52,73,80,45,54,66,69,54,39,51,53,50,53,50,53,50,47,51,67,60,65,51,76,81,73,77,80,84,122

Secondary structure (DSSP, 8-state):
--HHHHHHHHHHHHHTT-SS---TTS------HHHHHHHHHHHHHHHHHHHHHHHHHHHHHHHHHHHHHHHHHHTTT-HHHHHHHHHHHHHHHHHHHHHHHHHHHHHHHHHHHHHHHHHS-HHHHHHHHHHHHHHHHS-------

pLDDT: mean 77.81, std 13.3, range [47.12, 94.12]

Radius of gyration: 22.13 Å; Cα contacts (8 Å, |Δi|>4): 60; chains: 1; bounding box: 43×34×67 Å